Protein AF-A0A7Y3DZW4-F1 (afdb_monomer)

pLDDT: mean 94.36, std 7.82, range [53.12, 98.25]

Foldseek 3Di:
DQAAAEQEPLLDPVNVVVQVVCCVVPNQARYEYEYCDCPNVSSVVSHHYDHDDD

Radius of gyration: 10.11 Å; Cα contacts (8 Å, |Δi|>4): 91; chains: 1; bounding box: 32×17×29 Å

Solvent-accessible surface area (backbone atoms only — not comparable to full-atom values): 3131 Å² total; per-residue (Å²): 134,86,77,73,47,77,39,78,52,18,64,42,80,66,28,35,57,49,49,53,51,48,24,75,76,67,36,38,95,37,37,36,35,22,20,74,62,76,81,40,52,69,55,48,73,66,38,51,59,46,77,56,78,131

Mean predicted aligned error: 2.92 Å

Structure (mmCIF, N/CA/C/O backbone):
data_AF-A0A7Y3DZW4-F1
#
_entry.id   AF-A0A7Y3DZW4-F1
#
loop_
_atom_site.group_PDB
_atom_site.id
_atom_site.type_symbol
_atom_site.label_atom_id
_atom_site.label_alt_id
_atom_site.label_comp_id
_atom_site.label_asym_id
_atom_site.label_entity_id
_atom_site.label_seq_id
_atom_site.pdbx_PDB_ins_code
_atom_site.Cartn_x
_atom_site.Cartn_y
_atom_site.Cartn_z
_atom_site.occupancy
_atom_site.B_iso_or_equiv
_atom_site.auth_seq_id
_atom_site.auth_comp_id
_atom_site.auth_asym_id
_atom_site.auth_atom_id
_atom_site.pdbx_PDB_model_num
ATOM 1 N N . MET A 1 1 ? -24.946 -0.105 0.835 1.00 53.12 1 MET A N 1
ATOM 2 C CA . MET A 1 1 ? -23.781 -0.808 0.256 1.00 53.12 1 MET A CA 1
ATOM 3 C C . MET A 1 1 ? -22.534 -0.093 0.756 1.00 53.12 1 MET A C 1
ATOM 5 O O . MET A 1 1 ? -22.457 1.113 0.579 1.00 53.12 1 MET A O 1
ATOM 9 N N . SER A 1 2 ? -21.637 -0.769 1.480 1.00 69.50 2 SER A N 1
ATOM 10 C CA . SER A 1 2 ? -20.371 -0.153 1.916 1.00 69.50 2 SER A CA 1
ATOM 11 C C . SER A 1 2 ? -19.455 -0.081 0.697 1.00 69.50 2 SER A C 1
ATOM 13 O O . SER A 1 2 ? -19.107 -1.128 0.159 1.00 69.50 2 SER A O 1
ATOM 15 N N . GLY A 1 3 ? -19.119 1.123 0.231 1.00 84.25 3 GLY A N 1
ATOM 16 C CA . GLY A 1 3 ? -18.172 1.306 -0.872 1.00 84.25 3 GLY A CA 1
ATOM 17 C C . GLY A 1 3 ? -16.770 0.800 -0.515 1.00 84.25 3 GLY A C 1
ATOM 18 O O . GLY A 1 3 ? -16.441 0.666 0.667 1.00 84.25 3 GLY A O 1
ATOM 19 N N . LYS A 1 4 ? -15.962 0.513 -1.540 1.00 93.50 4 LYS A N 1
ATOM 20 C CA . LYS A 1 4 ? -14.514 0.303 -1.411 1.00 93.50 4 LYS A CA 1
ATOM 21 C C . LYS A 1 4 ? -13.787 1.616 -1.698 1.00 93.50 4 LYS A C 1
ATOM 23 O O . LYS A 1 4 ? -14.260 2.410 -2.509 1.00 93.50 4 LYS A O 1
ATOM 28 N N . ILE A 1 5 ? -12.654 1.826 -1.041 1.00 97.06 5 ILE A N 1
ATOM 29 C CA . ILE A 1 5 ? -11.768 2.971 -1.255 1.00 97.06 5 ILE A CA 1
ATOM 30 C C . ILE A 1 5 ? -10.602 2.506 -2.123 1.00 97.06 5 ILE A C 1
ATOM 32 O O . ILE A 1 5 ? -10.000 1.474 -1.831 1.00 97.06 5 ILE A O 1
ATOM 36 N N . LEU A 1 6 ? -10.291 3.271 -3.167 1.00 97.25 6 LEU A N 1
ATOM 37 C CA . LEU A 1 6 ? -9.091 3.112 -3.981 1.00 97.25 6 LEU A CA 1
ATOM 38 C C . LEU A 1 6 ? -8.140 4.272 -3.675 1.00 97.25 6 LEU A C 1
ATOM 40 O O . LEU A 1 6 ? -8.535 5.432 -3.798 1.00 97.25 6 LEU A O 1
ATOM 44 N N . VAL A 1 7 ? -6.907 3.964 -3.281 1.00 97.50 7 VAL A N 1
ATOM 45 C CA . VAL A 1 7 ? -5.849 4.954 -3.029 1.00 97.50 7 VAL A CA 1
ATOM 46 C C . VAL A 1 7 ? -4.842 4.882 -4.174 1.00 97.50 7 VAL A C 1
ATOM 48 O O . VAL A 1 7 ? -4.162 3.874 -4.308 1.00 97.50 7 VAL A O 1
ATOM 51 N N . ILE A 1 8 ? -4.745 5.931 -4.994 1.00 96.88 8 ILE A N 1
ATOM 52 C CA . ILE A 1 8 ? -3.772 6.034 -6.099 1.00 96.88 8 ILE A CA 1
ATOM 53 C C . ILE A 1 8 ? -2.548 6.815 -5.610 1.00 96.88 8 ILE A C 1
ATOM 55 O O . ILE A 1 8 ? -2.703 7.828 -4.926 1.00 96.88 8 ILE A O 1
ATOM 59 N N . GLY A 1 9 ? -1.344 6.357 -5.956 1.00 96.62 9 GLY A N 1
ATOM 60 C CA . GLY A 1 9 ? -0.100 6.880 -5.382 1.00 96.62 9 GLY A CA 1
ATOM 61 C C . GLY A 1 9 ? 0.148 6.337 -3.971 1.00 96.62 9 GLY A C 1
ATOM 62 O O . GLY A 1 9 ? 0.708 7.029 -3.116 1.00 96.62 9 GLY A O 1
ATOM 63 N N . ALA A 1 10 ? -0.343 5.124 -3.694 1.00 97.75 10 ALA A N 1
ATOM 64 C CA . ALA A 1 10 ? -0.322 4.519 -2.367 1.00 97.75 10 ALA A CA 1
ATOM 65 C C . ALA A 1 10 ? 1.087 4.143 -1.884 1.00 97.75 10 ALA A C 1
ATOM 67 O O . ALA A 1 10 ? 1.271 3.959 -0.683 1.00 97.75 10 ALA A O 1
ATOM 68 N N . ALA A 1 11 ? 2.076 4.030 -2.775 1.00 96.19 11 ALA A N 1
ATOM 69 C CA . ALA A 1 11 ? 3.455 3.708 -2.413 1.00 96.19 11 ALA A CA 1
ATOM 70 C C . ALA A 1 11 ? 4.274 4.941 -1.983 1.00 96.19 11 ALA A C 1
ATOM 72 O O . ALA A 1 11 ? 5.366 4.769 -1.435 1.00 96.19 11 ALA A O 1
ATOM 73 N N . GLY A 1 12 ? 3.771 6.162 -2.211 1.00 95.50 12 GLY A N 1
ATOM 74 C CA . GLY A 1 12 ? 4.405 7.406 -1.764 1.00 95.50 12 GLY A CA 1
ATOM 75 C C 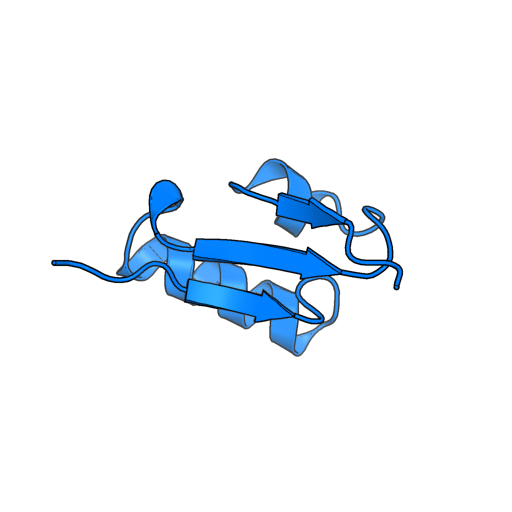. GLY A 1 12 ? 4.269 7.647 -0.256 1.00 95.50 12 GLY A C 1
ATOM 76 O O . GLY A 1 12 ? 3.465 7.004 0.406 1.00 95.50 12 GLY A O 1
ATOM 77 N N . GLN A 1 13 ? 5.010 8.624 0.283 1.00 95.88 13 GLN A N 1
ATOM 78 C CA . GLN A 1 13 ? 5.067 8.909 1.729 1.00 95.88 13 GLN A CA 1
ATOM 79 C C . GLN A 1 13 ? 3.680 9.094 2.368 1.00 95.88 13 GLN A C 1
ATOM 81 O O . GLN A 1 13 ? 3.326 8.416 3.326 1.00 95.88 13 GLN A O 1
ATOM 86 N N . ILE A 1 14 ? 2.869 9.999 1.812 1.00 97.31 14 ILE A N 1
ATOM 87 C CA . ILE A 1 14 ? 1.514 10.257 2.321 1.00 97.31 14 ILE A CA 1
ATOM 88 C C . ILE A 1 14 ? 0.589 9.079 1.991 1.00 97.31 14 ILE A C 1
ATOM 90 O O . ILE A 1 14 ? -0.256 8.704 2.801 1.00 97.31 14 ILE A O 1
ATOM 94 N N . GLY A 1 15 ? 0.754 8.481 0.809 1.00 97.31 15 GLY A N 1
ATOM 95 C CA . GLY A 1 15 ? -0.070 7.370 0.341 1.00 97.31 15 GLY A CA 1
ATOM 96 C C . GLY A 1 15 ? 0.023 6.142 1.243 1.00 97.31 15 GLY A C 1
ATOM 97 O O . GLY A 1 15 ? -1.008 5.544 1.560 1.00 97.31 15 GLY A O 1
ATOM 98 N N . SER A 1 16 ? 1.223 5.805 1.718 1.00 97.25 16 SER A N 1
ATOM 99 C CA . SER A 1 16 ? 1.453 4.643 2.575 1.00 97.25 16 SER A CA 1
ATOM 100 C C . SER A 1 16 ? 0.858 4.839 3.968 1.00 97.25 16 SER A C 1
ATOM 102 O O . SER A 1 16 ? 0.139 3.964 4.459 1.00 97.25 16 SER A O 1
ATOM 104 N N . GL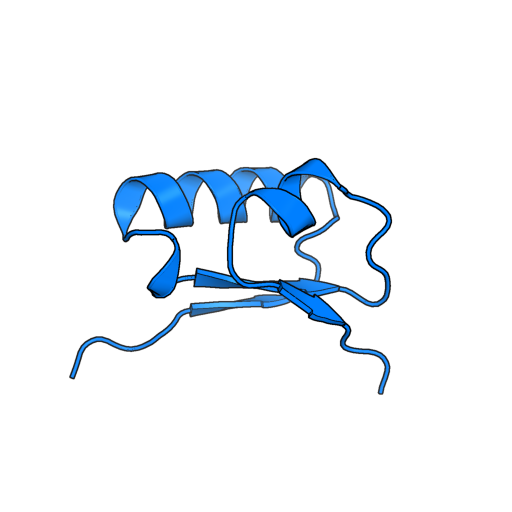U A 1 17 ? 1.077 6.008 4.579 1.00 98.06 17 GLU A N 1
ATOM 105 C CA . GLU A 1 17 ? 0.517 6.344 5.896 1.00 98.06 17 GLU A CA 1
ATOM 106 C C . GLU A 1 17 ? -1.016 6.409 5.859 1.00 98.06 17 GLU A C 1
ATOM 108 O O . GLU A 1 17 ? -1.698 5.857 6.732 1.00 98.06 17 GLU A O 1
ATOM 113 N N .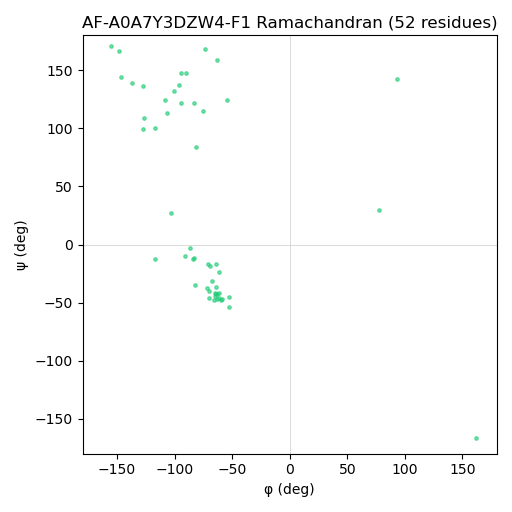 LEU A 1 18 ? -1.573 7.024 4.810 1.00 98.25 18 LEU A N 1
ATOM 114 C CA . LEU A 1 18 ? -3.014 7.092 4.597 1.00 98.25 18 LEU A CA 1
ATOM 115 C C . LEU A 1 18 ? -3.610 5.695 4.404 1.00 98.25 18 LEU A C 1
ATOM 117 O O . LEU A 1 18 ? -4.612 5.365 5.037 1.00 98.25 18 LEU A O 1
ATOM 121 N N . THR A 1 19 ? -2.989 4.862 3.565 1.00 98.19 19 THR A N 1
ATOM 122 C CA . THR A 1 19 ? -3.454 3.493 3.305 1.00 98.19 19 THR A CA 1
ATOM 123 C C . THR A 1 19 ? -3.480 2.676 4.592 1.00 98.19 19 THR A C 1
ATOM 125 O O . THR A 1 19 ? -4.498 2.051 4.892 1.00 98.19 19 THR A O 1
ATOM 128 N N . SER A 1 20 ? -2.405 2.722 5.383 1.00 97.88 20 SER A N 1
ATOM 129 C CA . SER A 1 20 ? -2.327 2.038 6.679 1.00 97.88 20 SER A CA 1
ATOM 130 C C . SER A 1 20 ? -3.426 2.514 7.635 1.00 97.88 20 SER A C 1
ATOM 132 O O . SER A 1 20 ? -4.171 1.709 8.197 1.00 97.88 20 SER A O 1
ATOM 134 N N . THR A 1 21 ? -3.617 3.830 7.742 1.00 98.06 21 THR A N 1
ATOM 135 C CA . THR A 1 21 ? -4.650 4.429 8.602 1.00 98.06 21 THR A CA 1
ATOM 136 C C . THR A 1 21 ? -6.061 4.003 8.189 1.00 98.06 21 THR A C 1
ATOM 138 O O . THR A 1 21 ? -6.864 3.595 9.034 1.00 98.06 21 THR A O 1
ATOM 141 N N . LEU A 1 22 ? -6.370 4.041 6.890 1.00 97.75 22 LEU A N 1
ATOM 142 C CA . LEU A 1 22 ? -7.672 3.626 6.366 1.00 97.75 22 LEU A CA 1
ATOM 143 C C . LEU A 1 22 ? -7.913 2.129 6.577 1.00 97.75 22 LEU A C 1
ATOM 145 O O . LEU A 1 22 ? -9.011 1.744 6.974 1.00 97.75 22 LEU A O 1
ATOM 149 N N . ARG A 1 23 ? -6.899 1.287 6.357 1.00 97.50 23 ARG A N 1
ATOM 150 C CA . ARG A 1 23 ? -6.982 -0.163 6.584 1.00 97.50 23 ARG A CA 1
ATOM 151 C C . ARG A 1 23 ? -7.234 -0.498 8.052 1.00 97.50 23 ARG A C 1
ATOM 153 O O . ARG A 1 23 ? -8.123 -1.295 8.342 1.00 97.50 23 ARG A O 1
ATOM 160 N N . ASN A 1 24 ? -6.552 0.181 8.971 1.00 97.50 24 ASN A N 1
ATOM 161 C CA . ASN A 1 24 ? -6.770 0.019 10.410 1.00 97.50 24 ASN A CA 1
ATOM 162 C C . ASN A 1 24 ? -8.176 0.463 10.846 1.00 97.50 24 ASN A C 1
ATOM 164 O O . ASN A 1 24 ? -8.780 -0.161 11.716 1.00 97.50 24 ASN A O 1
ATOM 168 N N . SER A 1 25 ? -8.715 1.527 10.243 1.00 97.19 25 SER A N 1
ATOM 169 C CA . SER A 1 25 ? -10.029 2.069 10.609 1.00 97.19 25 SER A CA 1
ATOM 170 C C . SER A 1 25 ? -11.203 1.323 9.962 1.00 97.19 25 SER A C 1
ATOM 172 O O . SER A 1 25 ? -12.263 1.187 10.575 1.00 97.19 25 SER A O 1
ATOM 174 N N . LEU A 1 26 ? -11.038 0.847 8.725 1.00 95.69 26 LEU A N 1
ATOM 175 C CA . LEU A 1 26 ? -12.138 0.360 7.883 1.00 95.69 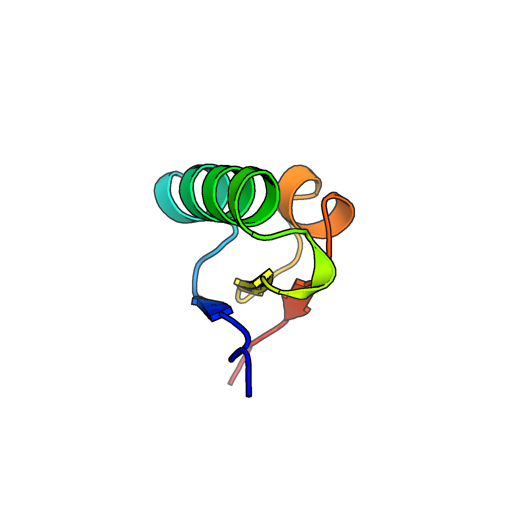26 LEU A CA 1
ATOM 176 C C . LEU A 1 26 ? -12.024 -1.128 7.520 1.00 95.69 26 LEU A C 1
ATOM 178 O O . LEU A 1 26 ? -13.005 -1.713 7.049 1.00 95.69 26 LEU A O 1
ATOM 182 N N . GLY A 1 27 ? -10.868 -1.739 7.772 1.00 95.50 27 GLY A N 1
ATOM 183 C CA . GLY A 1 27 ? -10.522 -3.110 7.410 1.00 95.50 27 GLY A CA 1
ATOM 184 C C . GLY A 1 27 ? -9.809 -3.205 6.059 1.00 95.50 27 GLY A C 1
ATOM 185 O O . GLY A 1 27 ? -10.164 -2.513 5.102 1.00 95.50 27 GLY A O 1
ATOM 186 N N . ASN A 1 28 ? -8.833 -4.115 5.970 1.00 96.00 28 ASN A N 1
ATOM 187 C CA . ASN A 1 28 ? -7.975 -4.302 4.792 1.00 96.00 28 ASN A CA 1
ATOM 188 C C . ASN A 1 28 ? -8.774 -4.489 3.493 1.00 96.00 28 ASN A C 1
ATOM 190 O O . ASN A 1 28 ? -8.509 -3.821 2.501 1.00 96.00 28 ASN A O 1
ATOM 194 N N . GLU A 1 29 ? -9.819 -5.317 3.524 1.00 95.31 29 GLU A N 1
ATOM 195 C CA . GLU A 1 29 ? -10.662 -5.641 2.362 1.00 95.31 29 GLU A CA 1
ATOM 196 C C . GLU A 1 29 ? -11.446 -4.446 1.785 1.00 95.31 29 GLU A C 1
ATOM 198 O O . GLU A 1 29 ? -11.964 -4.512 0.663 1.00 95.31 29 GLU A O 1
ATOM 203 N N . LYS A 1 30 ? -11.570 -3.349 2.547 1.00 96.31 30 LYS A N 1
ATOM 204 C CA . LYS A 1 30 ? -12.270 -2.132 2.110 1.00 96.31 30 LYS A CA 1
ATOM 205 C C . LYS A 1 30 ? -11.357 -1.114 1.433 1.00 96.31 30 LYS A C 1
ATOM 207 O O . LYS A 1 30 ? -11.881 -0.152 0.870 1.00 96.31 30 LYS A O 1
ATOM 212 N N . VAL A 1 31 ? -10.038 -1.307 1.480 1.00 97.94 31 VAL A N 1
ATOM 213 C CA . VAL A 1 31 ? -9.049 -0.342 0.989 1.00 97.94 31 VAL A CA 1
ATOM 214 C C . VAL A 1 31 ? -8.101 -1.028 0.011 1.00 97.94 31 VAL A C 1
ATOM 216 O O . VAL A 1 31 ? -7.242 -1.822 0.403 1.00 97.94 31 VAL A O 1
ATOM 219 N N . VAL A 1 32 ? -8.252 -0.686 -1.264 1.00 97.94 32 VAL A N 1
ATOM 220 C CA . VAL A 1 32 ? -7.371 -1.117 -2.349 1.00 97.94 32 VAL A CA 1
ATOM 221 C C . VAL A 1 32 ? -6.323 -0.033 -2.568 1.00 97.94 32 VAL A C 1
ATOM 223 O O . VAL A 1 32 ? -6.660 1.124 -2.818 1.00 97.94 32 VAL A O 1
ATOM 226 N N . ALA A 1 33 ? -5.054 -0.394 -2.434 1.00 98.19 33 ALA A N 1
ATOM 227 C CA . ALA A 1 33 ? -3.932 0.485 -2.736 1.00 98.19 33 ALA A CA 1
ATOM 228 C C . ALA A 1 33 ? -3.526 0.326 -4.203 1.00 98.19 33 ALA A C 1
ATOM 230 O O . ALA A 1 33 ? -3.646 -0.765 -4.751 1.00 98.19 33 ALA A O 1
ATOM 231 N N . ALA A 1 34 ? -3.045 1.391 -4.834 1.00 98.00 34 ALA A N 1
ATOM 232 C CA . ALA A 1 34 ? -2.539 1.329 -6.191 1.00 98.00 34 ALA A CA 1
ATOM 233 C C . ALA A 1 34 ? -1.387 2.298 -6.440 1.00 98.00 34 ALA A C 1
ATOM 235 O O . ALA A 1 34 ? -1.366 3.419 -5.921 1.00 98.00 34 ALA A O 1
ATOM 236 N N . ASP A 1 35 ? -0.440 1.861 -7.263 1.00 97.50 35 ASP A N 1
ATOM 237 C CA . ASP A 1 35 ? 0.692 2.663 -7.720 1.00 97.50 35 ASP A CA 1
ATOM 238 C C . ASP A 1 35 ? 1.232 2.133 -9.060 1.00 97.50 35 ASP A C 1
ATOM 240 O O . ASP A 1 35 ? 0.836 1.054 -9.507 1.00 97.50 35 ASP A O 1
ATOM 244 N N . ILE A 1 36 ? 2.146 2.872 -9.693 1.00 96.06 36 ILE A N 1
ATOM 245 C CA . ILE A 1 36 ? 2.770 2.484 -10.971 1.00 96.06 36 ILE A CA 1
ATOM 246 C C . ILE A 1 36 ? 3.748 1.306 -10.809 1.00 96.06 36 ILE A C 1
ATOM 248 O O . ILE A 1 36 ? 4.126 0.652 -11.774 1.00 96.06 36 ILE A O 1
ATOM 252 N N . ASN A 1 37 ? 4.181 1.017 -9.578 1.00 93.44 37 ASN A N 1
ATOM 253 C CA . ASN A 1 37 ? 5.051 -0.112 -9.254 1.00 93.44 37 ASN A CA 1
ATOM 254 C C . ASN A 1 37 ? 4.776 -0.654 -7.844 1.00 93.44 37 ASN A C 1
ATOM 256 O O . ASN A 1 37 ? 4.139 -0.011 -7.014 1.00 93.44 37 ASN A O 1
ATOM 260 N N . ASP A 1 38 ? 5.305 -1.838 -7.551 1.00 94.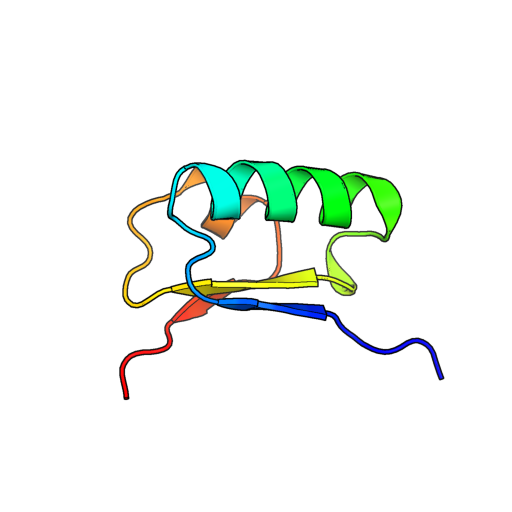31 38 ASP A N 1
ATOM 261 C CA . ASP A 1 38 ? 5.125 -2.558 -6.289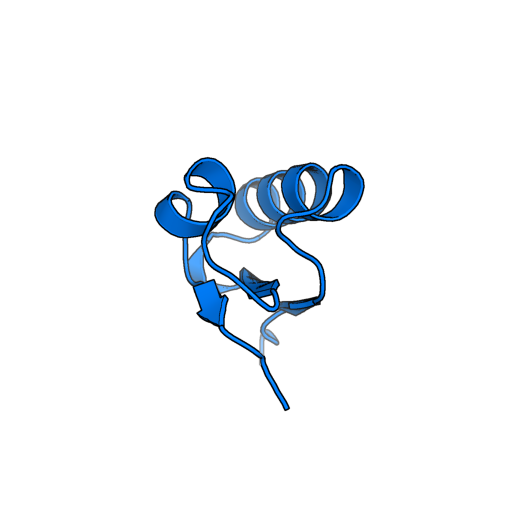 1.00 94.31 38 ASP A CA 1
ATOM 262 C C . ASP A 1 38 ? 6.367 -2.468 -5.373 1.00 94.31 38 ASP A C 1
ATOM 264 O O . ASP A 1 38 ? 6.628 -3.365 -4.560 1.00 94.31 38 ASP A O 1
ATOM 268 N N . ASN A 1 39 ? 7.166 -1.400 -5.505 1.00 94.06 39 ASN A N 1
ATOM 269 C CA . ASN A 1 39 ? 8.427 -1.251 -4.769 1.00 94.06 39 ASN A CA 1
ATOM 270 C C . ASN A 1 39 ? 8.211 -1.076 -3.259 1.00 94.06 39 ASN A C 1
ATOM 272 O O . ASN A 1 39 ? 9.037 -1.520 -2.458 1.00 94.06 39 ASN A O 1
ATOM 276 N N . ASN A 1 40 ? 7.096 -0.465 -2.848 1.00 94.31 40 ASN A N 1
ATOM 277 C CA . ASN A 1 40 ? 6.749 -0.323 -1.436 1.00 94.31 40 ASN A CA 1
ATOM 278 C C . ASN A 1 40 ? 6.110 -1.618 -0.904 1.00 94.31 40 ASN A C 1
ATOM 280 O O . ASN A 1 40 ? 4.887 -1.761 -0.831 1.00 94.31 40 ASN A O 1
ATOM 284 N N . LYS A 1 41 ? 6.964 -2.574 -0.518 1.00 96.19 41 LYS A N 1
ATOM 285 C CA . LYS A 1 41 ? 6.540 -3.895 -0.028 1.00 96.19 41 LYS A CA 1
ATOM 286 C C . LYS A 1 41 ? 5.696 -3.837 1.246 1.00 96.19 41 LYS A C 1
ATOM 288 O O . LYS A 1 41 ? 4.916 -4.755 1.477 1.00 96.19 41 LYS A O 1
ATOM 293 N N . GLU A 1 42 ? 5.802 -2.779 2.046 1.00 95.06 42 GLU A N 1
ATOM 294 C CA . GLU A 1 42 ? 4.950 -2.591 3.224 1.00 95.06 42 GLU A CA 1
ATOM 295 C C . GLU A 1 42 ? 3.484 -2.383 2.816 1.00 95.06 42 GLU A C 1
ATOM 297 O O . GLU A 1 42 ? 2.583 -3.057 3.320 1.00 95.06 42 GLU A O 1
ATOM 302 N N . VAL A 1 43 ? 3.235 -1.505 1.844 1.00 95.94 43 VAL A N 1
ATOM 303 C CA . VAL A 1 43 ? 1.881 -1.222 1.342 1.00 95.94 43 VAL A CA 1
ATOM 304 C C . VAL A 1 43 ? 1.315 -2.406 0.555 1.00 95.94 43 VAL A C 1
ATOM 306 O O . VAL A 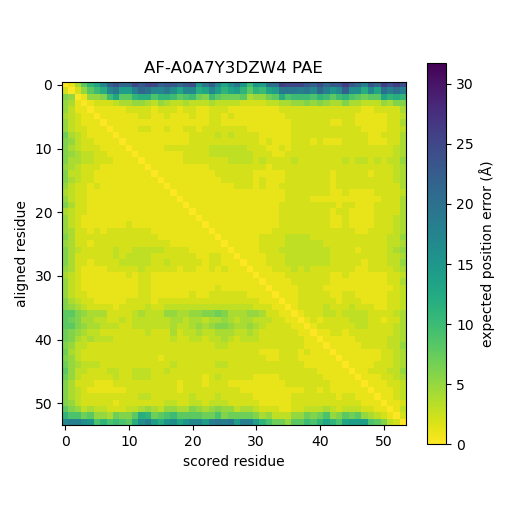1 43 ? 0.140 -2.748 0.723 1.00 95.94 43 VAL A O 1
ATOM 309 N N . VAL A 1 44 ? 2.154 -3.058 -0.255 1.00 96.38 44 VAL A N 1
ATOM 310 C CA . VAL A 1 44 ? 1.774 -4.219 -1.079 1.00 96.38 44 VAL A CA 1
ATOM 311 C C . VAL A 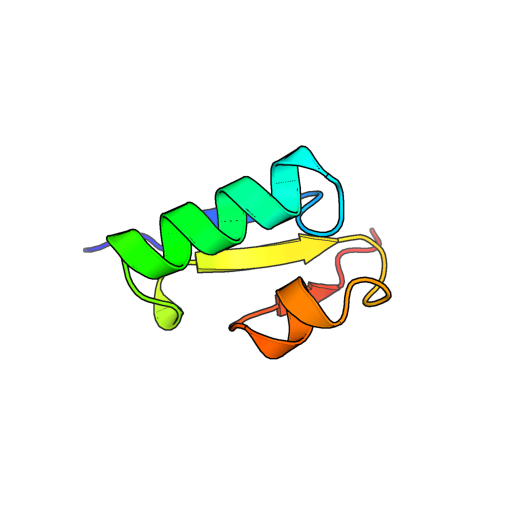1 44 ? 1.396 -5.420 -0.210 1.00 96.38 44 VAL A C 1
ATOM 313 O O . VAL A 1 44 ? 0.377 -6.057 -0.449 1.00 96.38 44 VAL A O 1
ATOM 316 N N . ASN A 1 45 ? 2.174 -5.714 0.836 1.00 96.62 45 ASN A N 1
ATOM 317 C CA . ASN A 1 45 ? 1.932 -6.890 1.678 1.00 96.62 45 ASN A CA 1
ATOM 318 C C . ASN A 1 45 ? 0.878 -6.656 2.773 1.00 96.62 45 ASN A C 1
ATOM 320 O O . ASN A 1 45 ? 0.447 -7.613 3.413 1.00 96.62 45 ASN A O 1
ATOM 324 N N . SER A 1 46 ? 0.463 -5.409 3.020 1.00 95.75 46 SER A N 1
ATOM 325 C CA . SER A 1 46 ? -0.500 -5.087 4.087 1.00 95.75 46 SER A CA 1
ATOM 326 C C . SER A 1 46 ? -1.973 -5.206 3.674 1.00 95.75 46 SER A C 1
ATOM 328 O O . SER A 1 46 ? -2.854 -5.024 4.514 1.00 95.75 46 SER A O 1
ATOM 330 N N . GLY A 1 47 ? -2.279 -5.523 2.412 1.00 96.38 47 GLY A N 1
ATOM 331 C CA . GLY A 1 47 ? -3.652 -5.743 1.953 1.00 96.38 47 GLY A CA 1
ATOM 332 C C . GLY A 1 47 ? -3.805 -5.660 0.431 1.00 96.38 47 GLY A C 1
ATOM 333 O O . GLY A 1 47 ? -2.801 -5.635 -0.274 1.00 96.38 47 GLY A O 1
ATOM 334 N N . PRO A 1 48 ? -5.045 -5.573 -0.085 1.00 97.69 48 PRO A N 1
ATOM 335 C CA . PRO A 1 48 ? -5.315 -5.526 -1.523 1.00 97.69 48 PRO A CA 1
ATOM 336 C C . PRO A 1 48 ? -4.543 -4.405 -2.229 1.00 97.69 48 PRO A C 1
ATOM 338 O O . PRO A 1 48 ? -4.662 -3.236 -1.846 1.00 97.69 48 PRO A O 1
ATOM 341 N N . PHE A 1 49 ? -3.768 -4.755 -3.252 1.00 97.75 49 PHE A N 1
ATOM 342 C CA . PHE A 1 49 ? -2.919 -3.834 -4.001 1.00 97.75 49 PHE A CA 1
ATOM 343 C C . PHE A 1 49 ? -3.029 -4.113 -5.502 1.00 97.75 49 PHE A C 1
ATOM 345 O O . PHE A 1 49 ? -3.023 -5.273 -5.903 1.00 97.75 49 PHE A O 1
ATOM 352 N N . GLU A 1 50 ? -3.085 -3.061 -6.312 1.00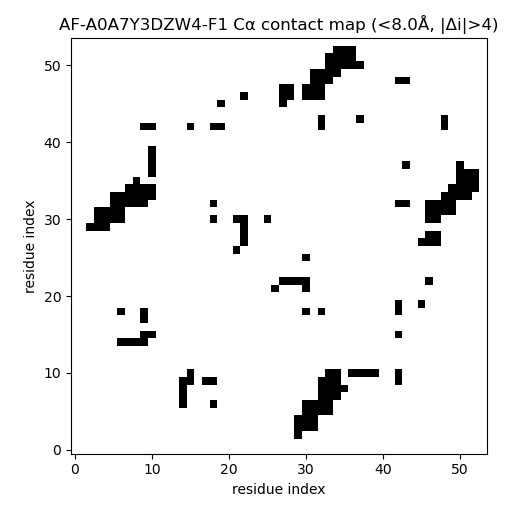 97.12 50 GLU A N 1
ATOM 353 C CA . GLU A 1 50 ? -3.167 -3.131 -7.772 1.00 97.12 50 GLU A CA 1
ATOM 354 C C . GLU A 1 50 ? -2.066 -2.278 -8.413 1.00 97.12 50 GLU A C 1
ATOM 356 O O . GLU A 1 50 ? -1.834 -1.138 -8.011 1.00 97.12 50 GLU A O 1
ATOM 361 N N . ILE A 1 51 ? -1.401 -2.807 -9.440 1.00 96.44 51 ILE A N 1
ATOM 362 C CA . ILE A 1 51 ? -0.486 -2.005 -10.261 1.00 96.44 51 ILE A CA 1
ATOM 363 C C . ILE A 1 51 ? -1.326 -1.263 -11.302 1.00 96.44 51 ILE A C 1
ATOM 365 O O . ILE A 1 51 ? -2.030 -1.894 -12.091 1.00 96.44 51 ILE A O 1
ATOM 369 N N . LEU A 1 52 ? -1.253 0.069 -11.304 1.00 92.94 52 LEU A N 1
ATOM 370 C CA . LEU A 1 52 ? -1.913 0.924 -12.290 1.00 92.94 52 LEU A CA 1
ATOM 371 C C . LEU A 1 52 ? -0.856 1.693 -13.084 1.00 92.94 52 LEU A C 1
ATOM 373 O O . LEU A 1 52 ? -0.332 2.704 -12.622 1.00 92.94 52 LEU A O 1
ATOM 377 N N . ASP A 1 53 ? -0.576 1.193 -14.284 1.00 84.69 53 ASP A N 1
ATOM 378 C CA . ASP A 1 53 ? 0.310 1.790 -15.283 1.00 84.69 53 ASP A CA 1
ATOM 379 C C . ASP A 1 53 ? -0.481 1.875 -16.599 1.00 84.69 53 ASP A C 1
ATOM 381 O O . ASP A 1 53 ? -0.726 0.855 -17.248 1.00 84.69 53 ASP A O 1
ATOM 385 N N . ALA A 1 54 ? -1.021 3.061 -16.894 1.00 72.81 54 ALA A N 1
ATOM 386 C CA . ALA A 1 54 ? -1.978 3.321 -17.974 1.00 72.81 54 ALA A CA 1
ATOM 387 C C . ALA A 1 54 ? -1.516 4.476 -18.865 1.00 72.81 54 ALA A C 1
ATOM 389 O O . ALA A 1 54 ? -0.973 5.461 -18.313 1.00 72.81 54 ALA A O 1
#

Nearest PDB structures (foldseek):
  4yrb-assembly3_E  TM=9.081E-01  e=2.420E-04  Mus musculus
  4yrb-assembly3_F  TM=9.102E-01  e=2.420E-04  Mus musculus
  4yr9-assembly2_B  TM=8.938E-01  e=2.595E-04  Mus musculus
  4yra-assembly6_I  TM=8.865E-01  e=3.946E-04  Mus musculus
  4yra-assembly3_E  TM=8.833E-01  e=5.595E-04  Mus musculus

Sequence (54 aa):
MSGKILVIGAAGQIGSELTSTLRNSLGNEKVVAADINDNNKEVVNSGPFEILDA

Secondary structure (DSSP, 8-state):
--PPEEEETTTSHHHHHHHHHHHHHH-GGGEEEEES----HHHHHTS-EEE---